Protein AF-A0A9D7QTF6-F1 (afdb_monomer)

Foldseek 3Di:
DLVVQLVVQLVVQLVVLVVVLCVLPVPPPDDDDPDPVVCCVLCVQVVVVQVVCCVVPVDGQSVPSVSSSVSSSVVSSVVSVVVSVVVVVVVVVVD

Secondary structure (DSSP, 8-state):
-HHHHHHHHHHHHHHHHHHHHHHHH-TTT-SPPPPHHHHHHHHHHHHHHHHHHHHHHSS-GGG-HHHHHHHHHHHHHHHHHHHHHHHHHHHTTT-

Solvent-accessible surface area (backbone atoms only — not comparable to full-atom values): 5357 Å² total; per-residue (Å²): 110,73,66,60,55,51,52,53,46,45,52,51,26,41,54,51,21,47,52,52,40,42,61,71,74,49,74,75,88,78,74,82,78,64,56,74,65,60,42,48,64,68,42,48,60,51,58,53,51,31,51,55,40,26,74,74,72,75,44,65,37,91,79,35,65,66,64,40,27,53,53,44,21,52,51,44,28,53,51,52,50,49,54,49,50,53,50,55,54,56,56,65,72,75,111

Radius of gyration: 15.71 Å; Cα contacts (8 Å, |Δi|>4): 53; chains: 1; bounding box: 47×27×44 Å

pLDDT: mean 76.61, std 12.33, range [48.5, 90.5]

Structure (mmCIF, N/CA/C/O backbone):
data_AF-A0A9D7QTF6-F1
#
_entry.id   AF-A0A9D7QTF6-F1
#
loop_
_atom_site.group_PDB
_atom_site.id
_atom_site.type_symbol
_atom_site.label_atom_id
_atom_site.label_alt_id
_atom_site.label_comp_id
_atom_site.label_asym_id
_atom_site.label_entity_id
_atom_site.label_seq_id
_atom_site.pdbx_PDB_ins_code
_atom_site.Cartn_x
_atom_site.Cartn_y
_atom_site.Cartn_z
_atom_site.occupancy
_atom_site.B_iso_or_equiv
_atom_site.auth_seq_id
_atom_site.auth_comp_id
_atom_site.auth_asym_id
_atom_site.auth_atom_id
_atom_site.pdbx_PDB_model_num
ATOM 1 N N . MET A 1 1 ? -11.903 13.482 17.066 1.00 63.22 1 MET A N 1
ATOM 2 C CA . MET A 1 1 ? -11.042 12.312 17.378 1.00 63.22 1 MET A CA 1
ATOM 3 C C . MET A 1 1 ? -10.994 11.276 16.253 1.00 63.22 1 MET A C 1
ATOM 5 O O . MET A 1 1 ? -9.897 10.908 15.864 1.00 63.22 1 MET A O 1
ATOM 9 N N . LYS A 1 2 ? -12.132 10.834 15.687 1.00 71.69 2 LYS A N 1
ATOM 10 C CA . LYS A 1 2 ? -12.170 9.809 14.615 1.00 71.69 2 LYS A CA 1
ATOM 11 C C . LYS A 1 2 ? -11.365 10.189 13.358 1.00 71.69 2 LYS A C 1
ATOM 13 O O . LYS A 1 2 ? -10.648 9.355 12.823 1.00 71.69 2 LYS A O 1
ATOM 18 N N . THR A 1 3 ? -11.431 11.454 12.941 1.00 76.88 3 THR A N 1
ATOM 19 C CA . THR A 1 3 ? -10.655 11.999 11.814 1.00 76.88 3 THR A CA 1
ATOM 20 C C . THR A 1 3 ? -9.148 11.952 12.061 1.00 76.88 3 THR A C 1
ATOM 22 O O . THR A 1 3 ? -8.423 11.465 11.208 1.00 76.88 3 THR A O 1
ATOM 25 N N . GLY A 1 4 ? -8.679 12.352 13.248 1.00 79.25 4 GLY A N 1
ATOM 26 C CA . GLY A 1 4 ? -7.253 12.301 13.599 1.00 79.25 4 GLY A CA 1
ATOM 27 C C . GLY A 1 4 ? -6.668 10.885 13.584 1.00 79.25 4 GLY A C 1
ATOM 28 O O . GLY A 1 4 ? -5.548 10.693 13.125 1.00 79.25 4 GLY A O 1
ATOM 29 N N . LEU A 1 5 ? -7.446 9.883 14.012 1.00 80.81 5 LEU A N 1
ATOM 30 C CA . LEU A 1 5 ? -7.027 8.479 13.983 1.00 80.81 5 LEU A CA 1
ATOM 31 C C . LEU A 1 5 ? -6.920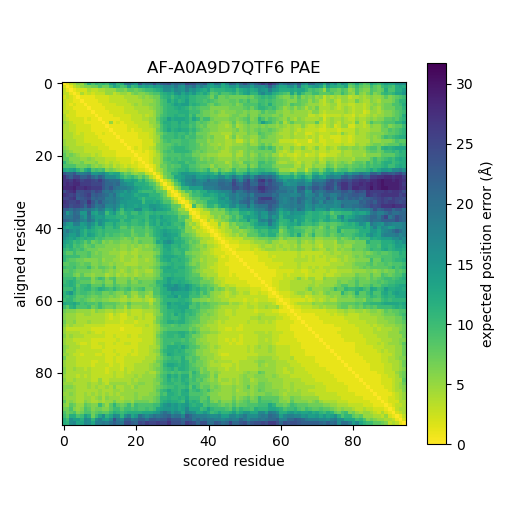 7.943 12.546 1.00 80.81 5 LEU A C 1
ATOM 33 O O . LEU A 1 5 ? -5.955 7.261 12.218 1.00 80.81 5 LEU A O 1
ATOM 37 N N . ILE A 1 6 ? -7.860 8.312 11.669 1.00 81.00 6 ILE A N 1
ATOM 38 C CA . ILE A 1 6 ? -7.791 7.979 10.238 1.00 81.00 6 ILE A CA 1
ATOM 39 C C . ILE A 1 6 ? -6.574 8.650 9.588 1.00 81.00 6 ILE A C 1
ATOM 41 O O . ILE A 1 6 ? -5.817 7.981 8.891 1.00 81.00 6 ILE A O 1
ATOM 45 N N . THR A 1 7 ? -6.340 9.939 9.849 1.00 81.69 7 THR A N 1
ATOM 46 C CA . THR A 1 7 ? -5.184 10.668 9.304 1.00 81.69 7 THR A CA 1
ATOM 47 C C . THR A 1 7 ? -3.859 10.034 9.733 1.00 81.69 7 THR A C 1
ATOM 49 O O . THR A 1 7 ? -2.996 9.805 8.890 1.00 81.69 7 THR A O 1
ATOM 52 N N . LEU A 1 8 ? -3.710 9.685 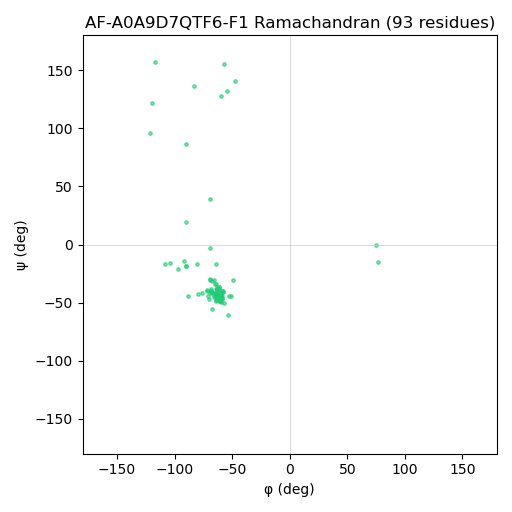11.016 1.00 85.00 8 LEU A N 1
ATOM 53 C CA . LEU A 1 8 ? -2.523 8.993 11.533 1.00 85.00 8 LEU A CA 1
ATOM 54 C C . LEU A 1 8 ? -2.283 7.648 10.839 1.00 85.00 8 LEU A C 1
ATOM 56 O O . LEU A 1 8 ? -1.145 7.329 10.505 1.00 85.00 8 LEU A O 1
ATOM 60 N N . LEU A 1 9 ? -3.340 6.881 10.571 1.00 84.75 9 LEU A N 1
ATOM 61 C CA . LEU A 1 9 ? -3.234 5.606 9.860 1.00 84.75 9 LEU A CA 1
ATOM 62 C C . LEU A 1 9 ? -2.867 5.784 8.385 1.00 84.75 9 LEU A C 1
ATOM 64 O O . LEU A 1 9 ? -2.024 5.052 7.871 1.00 84.75 9 LEU A O 1
ATOM 68 N N . VAL A 1 10 ? -3.450 6.765 7.698 1.00 84.88 10 VAL A N 1
ATOM 69 C CA . VAL A 1 10 ? -3.120 7.058 6.293 1.00 84.88 10 VAL A CA 1
ATOM 70 C C . VAL A 1 10 ? -1.663 7.514 6.150 1.00 84.88 10 VAL A C 1
ATOM 72 O O . VAL A 1 10 ? -0.975 7.098 5.219 1.00 84.88 10 VAL A O 1
ATOM 75 N N . ILE A 1 11 ? -1.158 8.308 7.097 1.00 84.75 11 ILE A N 1
ATOM 76 C CA . ILE A 1 11 ? 0.252 8.721 7.117 1.00 84.75 11 ILE A CA 1
ATOM 77 C C . ILE A 1 11 ? 1.159 7.538 7.488 1.00 84.75 11 ILE A C 1
ATOM 79 O O . ILE A 1 11 ? 2.159 7.297 6.817 1.00 84.75 11 ILE A O 1
ATOM 83 N N . GLY A 1 12 ? 0.801 6.747 8.505 1.00 84.81 12 GLY A N 1
ATOM 84 C CA . GLY A 1 12 ? 1.575 5.568 8.908 1.00 84.81 12 GLY A CA 1
ATOM 85 C C . GLY A 1 12 ? 1.675 4.511 7.803 1.00 84.81 12 GLY A C 1
ATOM 86 O O . GLY A 1 12 ? 2.732 3.915 7.601 1.00 84.81 12 GLY A O 1
ATOM 87 N N . THR A 1 13 ? 0.607 4.328 7.026 1.00 86.88 13 THR A N 1
ATOM 88 C CA . THR A 1 13 ? 0.609 3.437 5.855 1.00 86.88 13 THR A CA 1
ATOM 89 C C . THR A 1 13 ? 1.467 3.974 4.711 1.00 86.88 13 THR A C 1
ATOM 91 O O . THR A 1 13 ? 2.079 3.168 4.013 1.00 86.88 13 THR A O 1
ATOM 94 N N . ALA A 1 14 ? 1.602 5.298 4.560 1.00 83.00 14 ALA A N 1
ATOM 95 C CA . ALA A 1 14 ? 2.559 5.896 3.626 1.00 83.00 14 ALA A CA 1
ATOM 96 C C . ALA A 1 14 ? 4.008 5.574 4.025 1.00 83.00 14 ALA A C 1
ATOM 98 O O . ALA A 1 14 ? 4.800 5.161 3.182 1.00 83.00 14 ALA A O 1
ATOM 99 N N . VAL A 1 15 ? 4.346 5.682 5.316 1.00 85.31 15 VAL A N 1
ATOM 100 C CA . VAL A 1 15 ? 5.683 5.328 5.832 1.00 85.31 15 VAL A CA 1
ATOM 101 C C . VAL A 1 15 ? 5.977 3.838 5.628 1.00 85.31 15 VAL A C 1
ATOM 103 O O . VAL A 1 15 ? 7.067 3.482 5.182 1.00 85.31 15 VAL A O 1
ATOM 106 N N . ALA A 1 16 ? 5.002 2.961 5.884 1.00 82.00 16 ALA A N 1
ATOM 107 C CA . ALA A 1 16 ? 5.148 1.523 5.652 1.00 82.00 16 ALA A CA 1
ATOM 108 C C . ALA A 1 16 ? 5.327 1.183 4.159 1.00 82.00 16 ALA A C 1
ATOM 110 O O . ALA A 1 16 ? 6.214 0.405 3.805 1.00 82.00 16 ALA A O 1
ATOM 111 N N . ALA A 1 17 ? 4.526 1.792 3.277 1.00 83.62 17 ALA A N 1
ATOM 112 C CA . ALA A 1 17 ? 4.649 1.625 1.829 1.00 83.62 17 ALA A CA 1
ATOM 113 C C . ALA A 1 17 ? 5.994 2.151 1.307 1.00 83.62 17 ALA A C 1
ATOM 115 O O . ALA A 1 17 ? 6.610 1.519 0.446 1.00 83.62 17 ALA A O 1
ATOM 116 N N . PHE A 1 18 ? 6.483 3.264 1.862 1.00 82.06 18 PHE A N 1
ATOM 117 C CA . PHE A 1 18 ? 7.804 3.805 1.554 1.00 82.06 18 PHE A CA 1
ATOM 118 C C . PHE A 1 18 ? 8.911 2.840 1.984 1.00 82.06 18 PHE A C 1
ATOM 120 O O . PHE A 1 18 ? 9.768 2.504 1.173 1.00 82.06 18 PHE A O 1
ATOM 127 N N . GLY A 1 19 ? 8.855 2.324 3.216 1.00 79.06 19 GLY A N 1
ATOM 128 C CA . GLY A 1 19 ? 9.825 1.353 3.727 1.00 79.06 19 GLY A CA 1
ATOM 129 C C . GLY A 1 19 ? 9.885 0.069 2.897 1.00 79.06 19 GLY A C 1
ATOM 130 O O . GLY A 1 19 ? 10.973 -0.425 2.614 1.00 79.06 19 GLY A O 1
ATOM 131 N N . LEU A 1 20 ? 8.740 -0.443 2.434 1.00 77.1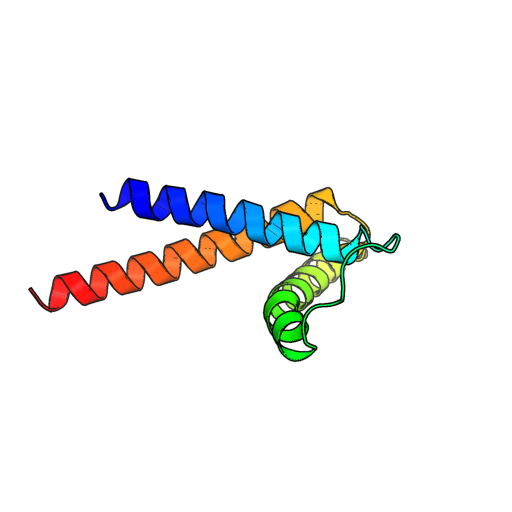2 20 LEU A N 1
ATOM 132 C CA . LEU A 1 20 ? 8.699 -1.613 1.548 1.00 77.12 20 LEU A CA 1
ATOM 133 C C . LEU A 1 20 ? 9.201 -1.299 0.142 1.00 77.12 20 LEU A C 1
ATOM 135 O O . LEU A 1 20 ? 9.944 -2.091 -0.427 1.00 77.12 20 LEU A O 1
ATOM 139 N N . THR A 1 21 ? 8.848 -0.135 -0.403 1.00 76.06 21 THR A N 1
ATOM 140 C CA . THR A 1 21 ? 9.378 0.312 -1.697 1.00 76.06 21 THR A CA 1
ATOM 141 C C . THR A 1 21 ? 10.898 0.424 -1.636 1.00 76.06 21 THR A C 1
ATOM 143 O O . THR A 1 21 ? 11.598 -0.129 -2.481 1.00 76.06 21 THR A O 1
ATOM 146 N N . PHE A 1 22 ? 11.428 1.039 -0.581 1.00 75.31 22 PHE A N 1
ATOM 147 C CA . PHE A 1 22 ? 12.865 1.125 -0.352 1.00 75.31 22 PHE A CA 1
ATOM 148 C C . PHE A 1 22 ? 13.504 -0.249 -0.111 1.00 75.31 22 PHE A C 1
ATOM 150 O O . PHE A 1 22 ? 14.616 -0.485 -0.556 1.00 75.31 22 PHE A O 1
ATOM 157 N N . HIS A 1 23 ? 12.812 -1.193 0.525 1.00 72.00 23 HIS A N 1
ATOM 158 C CA . HIS A 1 23 ? 13.329 -2.551 0.696 1.00 72.00 23 HIS A CA 1
ATOM 159 C C . HIS A 1 23 ? 13.546 -3.284 -0.642 1.00 72.00 23 HIS A C 1
ATOM 161 O O . HIS A 1 23 ? 14.527 -4.011 -0.778 1.00 72.00 23 HIS A O 1
ATOM 167 N N . PHE A 1 24 ? 12.667 -3.083 -1.629 1.00 67.75 24 PHE A N 1
ATOM 168 C CA . PHE A 1 24 ? 12.787 -3.709 -2.951 1.00 67.75 24 PHE A CA 1
ATOM 169 C C . PHE A 1 24 ? 13.789 -3.027 -3.874 1.00 67.75 24 PHE A C 1
ATOM 171 O O . PHE A 1 24 ? 14.537 -3.704 -4.571 1.00 67.75 24 PHE A O 1
ATOM 178 N N . PHE A 1 25 ? 13.786 -1.695 -3.893 1.00 68.62 25 PHE A N 1
ATOM 179 C CA . PHE A 1 25 ? 14.600 -0.915 -4.829 1.00 68.62 25 PHE A CA 1
ATOM 180 C C . PHE A 1 25 ? 15.918 -0.424 -4.225 1.00 68.62 25 PHE A C 1
ATOM 182 O O . PHE A 1 25 ? 16.860 -0.130 -4.951 1.00 68.62 25 PHE A O 1
ATOM 189 N N . GLY A 1 26 ? 16.002 -0.348 -2.899 1.00 60.50 26 GLY A N 1
ATOM 190 C CA . GLY A 1 26 ? 17.175 0.081 -2.140 1.00 60.50 26 GLY A CA 1
ATOM 191 C C . GLY A 1 26 ? 18.120 -1.060 -1.770 1.00 60.50 26 GLY A C 1
ATOM 192 O O . GLY A 1 26 ? 18.926 -0.890 -0.860 1.00 60.50 26 GLY A O 1
ATOM 193 N N . GLN A 1 27 ? 18.060 -2.213 -2.452 1.00 56.44 27 GLN A N 1
ATOM 194 C CA . GLN A 1 27 ? 19.016 -3.320 -2.280 1.00 56.44 27 GLN A CA 1
ATOM 195 C C . GLN A 1 27 ? 20.434 -3.008 -2.813 1.00 56.44 27 GLN A C 1
ATOM 197 O O . GLN A 1 27 ? 21.119 -3.892 -3.319 1.00 56.44 27 GLN A O 1
ATOM 202 N N . SER A 1 28 ? 20.925 -1.780 -2.627 1.00 48.88 28 SER A N 1
ATOM 203 C CA . SER A 1 28 ? 22.351 -1.555 -2.404 1.00 48.88 28 SER A CA 1
ATOM 204 C C . SER A 1 28 ? 22.613 -1.614 -0.887 1.00 48.88 28 SER A C 1
ATOM 206 O O . SER A 1 28 ? 22.574 -0.617 -0.172 1.00 48.88 28 SER A O 1
ATOM 208 N N . GLU A 1 29 ? 22.829 -2.831 -0.391 1.00 48.50 29 GLU A N 1
ATOM 209 C CA . GLU A 1 29 ? 23.734 -3.144 0.733 1.00 48.50 29 GLU A CA 1
ATOM 210 C C . GLU A 1 29 ? 23.354 -2.858 2.207 1.00 48.50 29 GLU A C 1
ATOM 212 O O . GLU A 1 29 ? 24.010 -3.440 3.067 1.00 48.50 29 GLU A O 1
ATOM 217 N N . ILE A 1 30 ? 22.336 -2.066 2.581 1.00 50.59 30 ILE A N 1
ATOM 218 C CA . ILE A 1 30 ? 22.316 -1.521 3.972 1.00 50.59 30 ILE A CA 1
ATOM 219 C C . ILE A 1 30 ? 21.273 -2.104 4.956 1.00 50.59 30 ILE A C 1
ATOM 221 O O . ILE A 1 30 ? 21.451 -1.958 6.165 1.00 50.59 30 ILE A O 1
ATOM 225 N N . VAL A 1 31 ? 20.214 -2.812 4.538 1.00 49.06 31 VAL A N 1
ATOM 226 C CA . VAL A 1 31 ? 19.154 -3.236 5.489 1.00 49.06 31 VAL A CA 1
ATOM 227 C C . VAL A 1 31 ? 19.004 -4.760 5.549 1.00 49.06 31 VAL A C 1
ATOM 229 O O . VAL A 1 31 ? 18.711 -5.368 4.516 1.00 49.06 31 VAL A O 1
ATOM 232 N N . PRO A 1 32 ? 19.156 -5.404 6.731 1.00 50.34 32 PRO A N 1
ATOM 233 C CA . PRO A 1 32 ? 18.936 -6.838 6.862 1.00 50.34 32 PRO A CA 1
ATOM 234 C C . PRO A 1 32 ? 17.498 -7.161 6.461 1.00 50.34 32 PRO A C 1
ATOM 236 O O . PRO A 1 32 ? 16.548 -6.538 6.941 1.00 50.34 32 PRO A O 1
ATOM 239 N N . ALA A 1 33 ? 17.345 -8.119 5.546 1.00 52.25 33 ALA A N 1
ATOM 240 C CA . ALA A 1 33 ? 16.036 -8.528 5.069 1.00 52.25 33 ALA A CA 1
ATOM 241 C C . ALA A 1 33 ? 15.141 -8.912 6.266 1.00 52.25 33 ALA A C 1
ATOM 243 O O . ALA A 1 33 ? 15.593 -9.654 7.146 1.00 52.25 33 ALA A O 1
ATOM 244 N N . PRO A 1 34 ? 13.891 -8.416 6.331 1.00 51.81 34 PRO A N 1
ATOM 245 C CA . PRO A 1 34 ? 12.967 -8.790 7.390 1.00 51.81 34 PRO A CA 1
ATOM 246 C C . PRO A 1 34 ? 12.780 -10.312 7.404 1.00 51.81 34 PRO A C 1
ATOM 248 O O . PRO A 1 34 ? 12.973 -10.982 6.385 1.00 51.81 34 PRO A O 1
ATOM 251 N N . SER A 1 35 ? 12.405 -10.874 8.559 1.00 57.41 35 SER A N 1
ATOM 252 C CA . SER A 1 35 ? 12.166 -12.317 8.686 1.00 57.41 35 SER A CA 1
ATOM 253 C C . SER A 1 35 ? 11.285 -12.813 7.531 1.00 57.41 35 SER A C 1
ATOM 255 O O . SER A 1 35 ? 10.346 -12.126 7.120 1.00 57.41 35 SER A O 1
ATOM 257 N N . LYS A 1 36 ? 11.575 -14.005 6.987 1.00 54.81 36 LYS A N 1
ATOM 258 C CA . LYS A 1 36 ? 10.886 -14.546 5.793 1.00 54.81 36 LYS A CA 1
ATOM 259 C C . LYS A 1 36 ? 9.352 -14.468 5.893 1.00 54.81 36 LYS A C 1
ATOM 261 O O . LYS A 1 36 ? 8.680 -14.296 4.884 1.00 54.81 36 LYS A O 1
ATOM 266 N N . GLN A 1 37 ? 8.811 -14.553 7.110 1.00 54.66 37 GLN A N 1
ATOM 267 C CA . GLN A 1 37 ? 7.382 -14.437 7.408 1.00 54.66 37 GLN A CA 1
ATOM 268 C C . GLN A 1 37 ? 6.851 -12.994 7.360 1.00 54.66 37 GLN A C 1
ATOM 270 O O . GLN A 1 37 ? 5.772 -12.770 6.814 1.00 54.66 37 GLN A O 1
ATOM 275 N N . PHE A 1 38 ? 7.593 -12.015 7.890 1.00 55.88 38 PHE A N 1
ATOM 276 C CA . PHE A 1 38 ? 7.205 -10.601 7.824 1.00 55.88 38 PHE A CA 1
ATOM 277 C C . PHE A 1 38 ? 7.286 -10.075 6.391 1.00 55.88 38 PHE A C 1
ATOM 279 O O . PHE A 1 38 ? 6.368 -9.396 5.936 1.00 55.88 38 PHE A O 1
ATOM 286 N N . GLY A 1 39 ? 8.332 -10.479 5.659 1.00 57.56 39 GLY A N 1
ATOM 287 C CA . GLY A 1 39 ? 8.402 -10.308 4.212 1.00 57.56 39 GLY A CA 1
ATOM 288 C C . GLY A 1 39 ? 7.156 -10.900 3.556 1.00 57.56 39 GLY A C 1
ATOM 289 O O . GLY A 1 39 ? 6.356 -10.165 3.005 1.00 57.56 39 GLY A O 1
ATOM 290 N N . PHE A 1 40 ? 6.889 -12.198 3.699 1.00 58.06 40 PHE A N 1
ATOM 291 C CA . PHE A 1 40 ? 5.740 -12.831 3.039 1.00 58.06 40 PHE A CA 1
ATOM 292 C C . PHE A 1 40 ? 4.393 -12.109 3.253 1.00 58.06 40 PHE A C 1
ATOM 294 O O . PHE A 1 40 ? 3.662 -11.892 2.288 1.00 58.06 40 PHE A O 1
ATOM 301 N N . LEU A 1 41 ? 4.074 -11.685 4.482 1.00 59.50 41 LEU A N 1
ATOM 302 C CA . LEU A 1 41 ? 2.815 -10.987 4.779 1.00 59.50 41 LEU A CA 1
ATOM 303 C C . LEU A 1 41 ? 2.771 -9.555 4.235 1.00 59.50 41 LEU A C 1
ATOM 305 O O . LEU A 1 41 ? 1.733 -9.132 3.725 1.00 59.50 41 LEU A O 1
ATOM 309 N N . ALA A 1 42 ? 3.882 -8.820 4.298 1.00 62.06 42 ALA A N 1
ATOM 310 C CA . ALA A 1 42 ? 3.976 -7.493 3.693 1.00 62.06 42 ALA A CA 1
ATOM 311 C C . ALA A 1 42 ? 3.959 -7.563 2.153 1.00 62.06 42 ALA A C 1
ATOM 313 O O . ALA A 1 42 ? 3.457 -6.659 1.484 1.00 62.06 42 ALA A O 1
ATOM 314 N N . LEU A 1 43 ? 4.460 -8.665 1.590 1.00 64.50 43 LEU A N 1
ATOM 315 C CA . LEU A 1 43 ? 4.598 -8.888 0.153 1.00 64.50 43 LEU A CA 1
ATOM 316 C C . LEU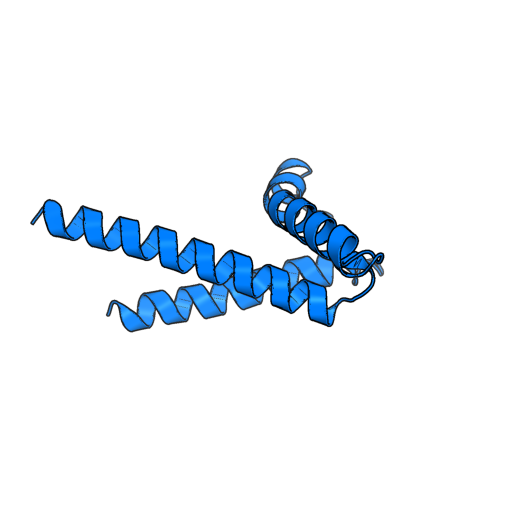 A 1 43 ? 3.385 -9.557 -0.493 1.00 64.50 43 LEU A C 1
ATOM 318 O O . LEU A 1 43 ? 3.221 -9.456 -1.707 1.00 64.50 43 LEU A O 1
ATOM 322 N N . ALA A 1 44 ? 2.509 -10.205 0.274 1.00 72.50 44 ALA A N 1
ATOM 323 C CA . ALA A 1 44 ? 1.299 -10.818 -0.267 1.00 72.50 44 ALA A CA 1
ATOM 324 C C . ALA A 1 44 ? 0.388 -9.797 -0.988 1.00 72.50 44 ALA A C 1
ATOM 326 O O . ALA A 1 44 ? -0.018 -10.076 -2.120 1.00 72.50 44 ALA A O 1
ATOM 327 N N . PRO A 1 45 ? 0.133 -8.590 -0.437 1.00 75.69 45 PRO A N 1
ATOM 328 C CA . PRO A 1 45 ? -0.557 -7.525 -1.162 1.00 75.69 45 PRO A CA 1
ATOM 329 C C . PRO A 1 45 ? 0.181 -7.112 -2.436 1.00 75.69 45 PRO A C 1
ATOM 331 O O . PRO A 1 45 ? -0.447 -6.985 -3.483 1.00 75.69 45 PRO A O 1
ATOM 334 N N . LEU A 1 46 ? 1.512 -6.985 -2.386 1.00 76.12 46 LEU A N 1
ATOM 335 C CA . LEU A 1 46 ? 2.312 -6.653 -3.566 1.00 76.12 46 LEU A CA 1
ATOM 336 C C . LEU A 1 46 ? 2.165 -7.707 -4.668 1.00 76.12 46 LEU A C 1
ATOM 338 O O . LEU A 1 46 ? 2.014 -7.348 -5.828 1.00 76.12 46 LEU A O 1
ATOM 342 N N . GLY A 1 47 ? 2.151 -8.994 -4.320 1.00 78.31 47 GLY A N 1
ATOM 343 C CA . GLY A 1 47 ? 1.977 -10.079 -5.285 1.00 78.31 47 GLY A CA 1
ATOM 344 C C . GLY A 1 47 ? 0.610 -10.064 -5.976 1.00 78.31 47 GLY A C 1
ATOM 345 O O . GLY A 1 47 ? 0.517 -10.396 -7.158 1.00 78.31 47 GLY A O 1
ATOM 346 N N . VAL A 1 48 ? -0.450 -9.654 -5.272 1.00 82.94 48 VAL A N 1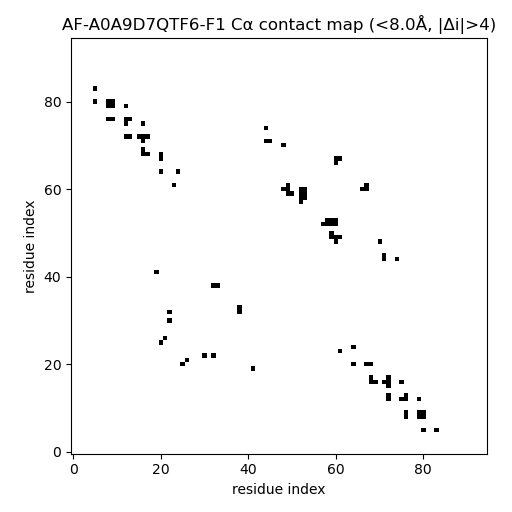
ATOM 347 C CA . VAL A 1 48 ? -1.784 -9.477 -5.873 1.00 82.94 48 VAL A CA 1
ATOM 348 C C . VAL A 1 48 ? -1.795 -8.267 -6.806 1.00 82.94 48 VAL A C 1
ATOM 350 O O . VAL A 1 48 ? -2.252 -8.377 -7.943 1.00 82.94 48 VAL A O 1
ATOM 353 N N . ILE A 1 49 ? -1.250 -7.136 -6.356 1.00 84.31 49 ILE A N 1
ATOM 354 C CA . ILE A 1 49 ? -1.206 -5.896 -7.139 1.00 84.31 49 ILE A CA 1
ATOM 355 C C . ILE A 1 49 ? -0.322 -6.072 -8.386 1.00 84.31 49 ILE A C 1
ATOM 357 O O . ILE A 1 49 ? -0.740 -5.682 -9.471 1.00 84.31 49 ILE A O 1
ATOM 361 N N . ASP A 1 50 ? 0.848 -6.710 -8.274 1.00 81.38 50 ASP A N 1
ATOM 362 C CA . ASP A 1 50 ? 1.753 -6.990 -9.401 1.00 81.38 50 ASP A CA 1
ATOM 363 C C . ASP A 1 50 ? 1.084 -7.865 -10.464 1.00 81.38 50 ASP A C 1
ATOM 365 O O . ASP A 1 50 ? 1.242 -7.615 -11.655 1.00 81.38 50 ASP A O 1
ATOM 369 N N . ARG A 1 51 ? 0.285 -8.862 -10.058 1.00 82.75 51 ARG A N 1
ATOM 370 C CA . ARG A 1 51 ? -0.483 -9.690 -11.002 1.00 82.75 51 ARG A CA 1
ATOM 371 C C . ARG A 1 51 ? -1.546 -8.886 -11.736 1.00 82.75 51 ARG A C 1
ATOM 373 O O . ARG A 1 51 ? -1.675 -9.042 -12.944 1.00 82.75 51 ARG A O 1
ATOM 380 N N . ILE A 1 52 ? -2.301 -8.050 -11.024 1.00 85.75 52 ILE A N 1
ATOM 381 C CA . ILE A 1 52 ? -3.323 -7.191 -11.638 1.00 85.75 52 ILE A CA 1
ATOM 382 C C . ILE A 1 52 ? -2.661 -6.197 -12.596 1.00 85.75 52 ILE A C 1
ATOM 384 O O . ILE A 1 52 ? -3.120 -6.044 -13.723 1.00 85.75 52 ILE A O 1
ATOM 388 N N . TYR A 1 53 ? -1.561 -5.570 -12.175 1.00 83.56 53 TYR A N 1
ATOM 389 C CA . TYR A 1 53 ? -0.806 -4.637 -13.005 1.00 83.56 53 TYR A CA 1
ATOM 390 C C . TYR A 1 53 ? -0.281 -5.328 -14.267 1.00 83.56 53 TYR A C 1
ATOM 392 O O . TYR A 1 53 ? -0.568 -4.858 -15.362 1.00 83.56 53 TYR A O 1
ATOM 400 N N . LEU A 1 54 ? 0.351 -6.499 -14.131 1.00 86.31 54 LEU A N 1
ATOM 401 C CA . LEU A 1 54 ? 0.834 -7.300 -15.259 1.00 86.31 54 LEU A CA 1
ATOM 402 C C . LEU A 1 54 ? -0.278 -7.675 -16.239 1.00 86.31 54 LEU A C 1
ATOM 404 O O . LEU A 1 54 ? -0.061 -7.645 -17.446 1.00 86.31 54 LEU A O 1
ATOM 408 N N . LEU A 1 55 ? -1.463 -8.027 -15.741 1.00 90.50 55 LEU A N 1
ATOM 409 C CA . LEU A 1 55 ? -2.604 -8.363 -16.594 1.00 90.50 55 LEU A CA 1
ATOM 410 C C . LEU A 1 55 ? -3.103 -7.164 -17.413 1.00 90.50 55 LEU A C 1
ATOM 412 O O . LEU A 1 55 ? -3.620 -7.363 -18.508 1.00 90.50 55 LEU A O 1
ATOM 416 N N . ILE A 1 56 ? -2.966 -5.942 -16.891 1.00 89.75 56 ILE A N 1
ATOM 417 C CA . ILE A 1 56 ? -3.448 -4.715 -17.541 1.00 89.75 56 ILE A CA 1
ATOM 418 C C . ILE A 1 56 ? -2.388 -4.130 -18.480 1.00 89.75 56 ILE A C 1
ATOM 420 O O . ILE A 1 56 ? -2.717 -3.708 -19.585 1.00 89.75 56 ILE A O 1
ATOM 424 N N . THR A 1 57 ? -1.132 -4.068 -18.038 1.00 87.12 57 THR A N 1
ATOM 425 C CA . THR A 1 57 ? -0.061 -3.330 -18.726 1.00 87.12 57 THR A CA 1
ATOM 426 C C . THR A 1 57 ? 0.906 -4.233 -19.485 1.00 87.12 57 THR A C 1
ATOM 428 O O . THR A 1 57 ? 1.662 -3.744 -20.316 1.00 87.12 57 THR A O 1
ATOM 431 N N . GLY A 1 58 ? 0.909 -5.543 -19.213 1.00 88.50 58 GLY A N 1
ATOM 432 C CA . GLY A 1 58 ? 1.915 -6.473 -19.733 1.00 88.50 58 GLY A CA 1
ATOM 433 C C . GLY A 1 58 ? 3.280 -6.358 -19.046 1.00 88.50 58 GLY A C 1
ATOM 434 O O . GLY A 1 58 ? 4.186 -7.129 -19.359 1.00 88.50 58 GLY A O 1
ATOM 435 N N . GLU A 1 59 ? 3.432 -5.456 -18.074 1.00 83.62 59 GLU A N 1
ATOM 436 C CA . GLU A 1 59 ? 4.695 -5.188 -17.388 1.00 83.62 59 GLU A CA 1
ATOM 437 C C . GLU A 1 59 ? 4.617 -5.520 -15.898 1.00 83.62 59 GLU A C 1
ATOM 439 O O . GLU A 1 59 ? 3.547 -5.543 -15.296 1.00 83.62 59 GLU A O 1
ATOM 444 N N . LYS A 1 60 ? 5.764 -5.777 -15.265 1.00 77.38 60 LYS A N 1
ATOM 445 C CA . LYS A 1 60 ? 5.804 -6.003 -13.816 1.00 77.38 60 LYS A CA 1
ATOM 446 C C . LYS A 1 60 ? 5.841 -4.688 -13.054 1.00 77.38 60 LYS A C 1
ATOM 448 O O . LYS A 1 60 ? 6.613 -3.790 -13.383 1.00 77.38 60 LYS A O 1
ATOM 453 N N . LEU A 1 61 ? 5.057 -4.602 -11.986 1.00 79.06 61 LEU A N 1
ATOM 454 C CA . LEU A 1 61 ? 4.953 -3.399 -11.164 1.00 79.06 61 LEU A CA 1
ATOM 455 C C . LEU A 1 61 ? 6.253 -3.118 -10.403 1.00 79.06 61 LEU A C 1
ATOM 457 O O . LEU A 1 61 ? 6.603 -1.961 -10.188 1.00 79.06 61 LEU A O 1
ATOM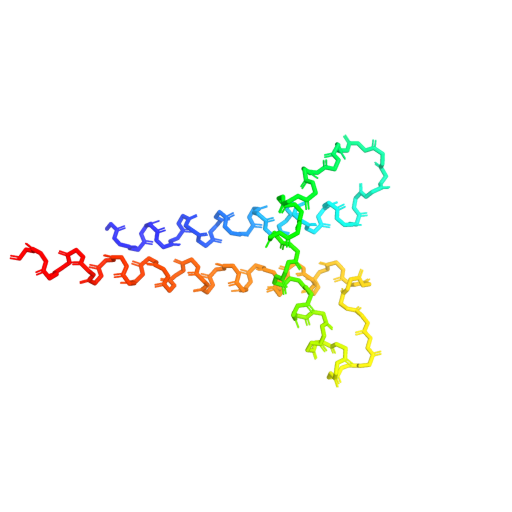 461 N N . TYR A 1 62 ? 6.998 -4.166 -10.041 1.00 72.62 62 TYR A N 1
ATOM 462 C CA . TYR A 1 62 ? 8.277 -4.023 -9.341 1.00 72.62 62 TYR A CA 1
ATOM 463 C C . TYR A 1 62 ? 9.399 -3.421 -10.210 1.00 72.62 62 TYR A C 1
ATOM 465 O O . TYR A 1 62 ? 10.486 -3.195 -9.694 1.00 72.62 62 TYR A O 1
ATOM 473 N N . TRP A 1 63 ? 9.173 -3.133 -11.498 1.00 77.50 63 TRP A N 1
ATOM 474 C CA . TRP A 1 63 ? 10.103 -2.313 -12.292 1.00 77.50 63 TRP A CA 1
ATOM 475 C C . TRP A 1 63 ? 9.929 -0.811 -12.039 1.00 77.50 63 TRP A C 1
ATOM 477 O O . TRP A 1 63 ? 10.819 -0.025 -12.354 1.00 77.50 63 TRP A O 1
ATOM 487 N N . TYR A 1 64 ? 8.802 -0.405 -11.449 1.00 83.62 64 TYR A N 1
ATOM 488 C CA . TYR A 1 64 ? 8.403 0.991 -11.349 1.00 83.62 64 TYR A CA 1
ATOM 489 C C . TYR A 1 64 ? 8.213 1.415 -9.885 1.00 83.62 64 TYR A C 1
ATOM 491 O O . TYR A 1 64 ? 7.130 1.234 -9.323 1.00 83.62 64 TYR A O 1
ATOM 499 N N . PRO A 1 65 ? 9.231 2.025 -9.247 1.00 80.88 65 PRO A N 1
ATOM 500 C CA . PRO A 1 65 ? 9.208 2.316 -7.812 1.00 80.88 65 PRO A CA 1
ATOM 501 C C . PRO A 1 65 ? 8.101 3.285 -7.404 1.00 80.88 65 PRO A C 1
ATOM 503 O O . PRO A 1 65 ? 7.458 3.089 -6.375 1.00 80.88 65 PRO A O 1
ATOM 506 N N .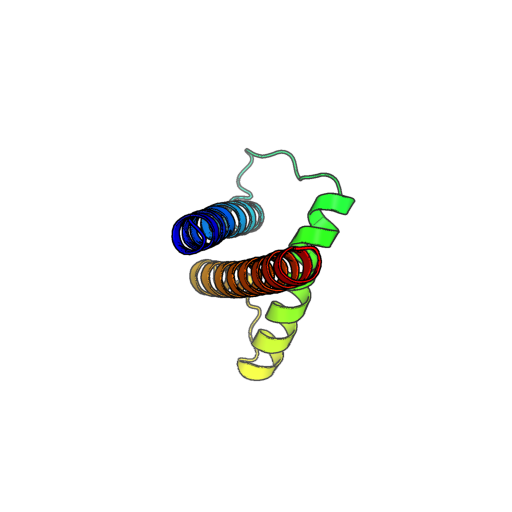 LEU A 1 66 ? 7.840 4.305 -8.223 1.00 84.56 66 LEU A N 1
ATOM 507 C CA . LEU A 1 66 ? 6.785 5.284 -7.962 1.00 84.56 66 LEU A CA 1
ATOM 508 C C . LEU A 1 66 ? 5.382 4.646 -8.052 1.00 84.56 66 LEU A C 1
ATOM 510 O O . LEU A 1 66 ? 4.656 4.700 -7.059 1.00 84.56 66 LEU A O 1
ATOM 514 N N . PRO A 1 67 ? 4.989 3.987 -9.163 1.00 85.75 67 PRO A N 1
ATOM 515 C CA . PRO A 1 67 ? 3.743 3.220 -9.227 1.00 85.75 67 PRO A CA 1
ATOM 516 C C . PRO A 1 67 ? 3.594 2.191 -8.108 1.00 85.75 67 PRO A C 1
ATOM 518 O O . PRO A 1 67 ? 2.537 2.118 -7.482 1.00 85.75 67 PRO A O 1
ATOM 521 N N . MET A 1 68 ? 4.654 1.438 -7.804 1.00 84.44 68 MET A N 1
ATOM 522 C CA . MET A 1 68 ? 4.619 0.438 -6.742 1.00 84.44 68 MET A CA 1
ATOM 523 C C . MET A 1 68 ? 4.326 1.072 -5.377 1.00 84.44 68 MET A C 1
ATOM 525 O O . MET A 1 68 ? 3.462 0.574 -4.651 1.00 84.44 68 MET A O 1
ATOM 529 N N . PHE A 1 69 ? 4.974 2.197 -5.055 1.00 86.12 69 PHE A N 1
ATOM 530 C CA . PHE A 1 69 ? 4.704 2.960 -3.837 1.00 86.12 69 PHE A CA 1
ATOM 531 C C . PHE A 1 69 ? 3.238 3.392 -3.748 1.00 86.12 69 PHE A C 1
ATOM 533 O O . PHE A 1 69 ? 2.587 3.134 -2.735 1.00 86.12 69 PHE A O 1
ATOM 540 N N . PHE A 1 70 ? 2.700 4.008 -4.805 1.00 86.50 70 PHE A N 1
ATOM 541 C CA . PHE A 1 70 ? 1.316 4.488 -4.801 1.00 86.50 70 PHE A CA 1
ATOM 542 C C . PHE A 1 70 ? 0.312 3.345 -4.655 1.00 86.50 70 PHE A C 1
ATOM 544 O O . PHE A 1 70 ? -0.640 3.467 -3.882 1.00 86.50 70 PHE A O 1
ATOM 551 N N . CYS A 1 71 ? 0.534 2.217 -5.331 1.00 87.12 71 CYS A N 1
ATOM 552 C CA . CYS A 1 71 ? -0.343 1.057 -5.209 1.00 87.12 71 CYS A CA 1
ATOM 553 C C . CYS A 1 71 ? -0.294 0.434 -3.806 1.00 87.12 71 CYS A C 1
ATOM 555 O O . CYS A 1 71 ? -1.343 0.094 -3.249 1.00 87.12 71 CYS A O 1
ATOM 557 N N . LEU A 1 72 ? 0.898 0.306 -3.214 1.00 85.69 72 LEU A N 1
ATOM 558 C CA . LEU A 1 72 ? 1.061 -0.195 -1.847 1.00 85.69 72 LEU A CA 1
ATOM 559 C C . LEU A 1 72 ? 0.412 0.744 -0.831 1.00 85.69 72 LEU A C 1
ATOM 561 O O . LEU A 1 72 ? -0.364 0.293 0.012 1.00 85.69 72 LEU A O 1
ATOM 565 N N . TRP A 1 73 ? 0.674 2.047 -0.944 1.00 89.38 73 TRP A N 1
ATOM 566 C CA . TRP A 1 73 ? 0.103 3.050 -0.055 1.00 89.38 73 TRP A CA 1
ATOM 567 C C . TRP A 1 73 ? -1.421 3.062 -0.133 1.00 89.38 73 TRP A C 1
ATOM 569 O O . TRP A 1 73 ? -2.075 2.966 0.903 1.00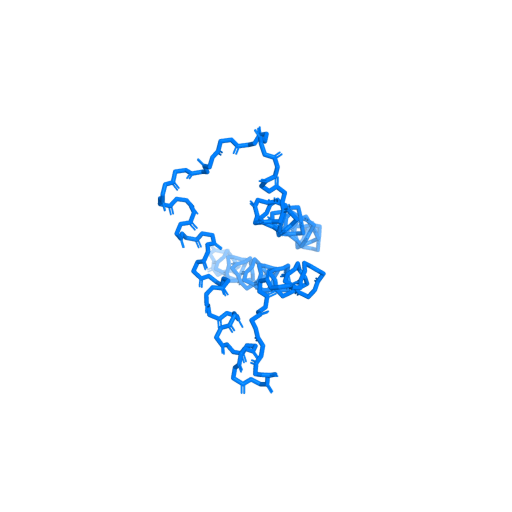 89.38 73 TRP A O 1
ATOM 579 N N . ALA A 1 74 ? -1.993 3.091 -1.340 1.00 87.69 74 ALA A N 1
ATOM 580 C CA . ALA A 1 74 ? -3.440 3.061 -1.528 1.00 87.69 74 ALA A CA 1
ATOM 581 C C . ALA A 1 74 ? -4.062 1.798 -0.918 1.00 87.69 74 ALA A C 1
ATOM 583 O O . ALA A 1 74 ? -5.040 1.881 -0.176 1.00 87.69 74 ALA A O 1
ATOM 584 N N . THR A 1 75 ? -3.463 0.632 -1.169 1.00 88.19 75 THR A N 1
ATOM 585 C CA . THR A 1 75 ? -3.966 -0.645 -0.644 1.00 88.19 75 THR A CA 1
ATOM 586 C C . THR A 1 75 ? -3.933 -0.665 0.882 1.00 88.19 75 THR A C 1
ATOM 588 O O . THR A 1 75 ? -4.926 -1.008 1.523 1.00 88.19 75 THR A O 1
ATOM 591 N N . TYR A 1 76 ? -2.820 -0.251 1.485 1.00 86.75 76 TYR A N 1
ATOM 592 C CA . TYR A 1 76 ? -2.676 -0.233 2.939 1.00 86.75 76 TYR A CA 1
ATOM 593 C C . TYR A 1 76 ? -3.572 0.811 3.596 1.00 86.75 76 TYR A C 1
ATOM 595 O O . TYR A 1 76 ? -4.197 0.513 4.614 1.00 86.75 76 TYR A O 1
ATOM 603 N N . ALA A 1 77 ? -3.689 2.000 3.005 1.00 87.31 77 ALA A N 1
ATOM 604 C CA . ALA A 1 77 ? -4.576 3.049 3.488 1.00 87.31 77 ALA A CA 1
ATOM 605 C C . ALA A 1 77 ? -6.039 2.585 3.470 1.00 87.31 77 ALA A C 1
ATOM 607 O O . ALA A 1 77 ? -6.736 2.730 4.475 1.00 87.31 77 ALA A O 1
ATOM 608 N N . LEU A 1 78 ? -6.495 1.958 2.379 1.00 89.38 78 LEU A N 1
ATOM 609 C CA . LEU A 1 78 ? -7.856 1.423 2.272 1.00 89.38 78 LEU A CA 1
ATOM 610 C C . LEU A 1 78 ? -8.127 0.332 3.314 1.00 89.38 78 LEU A C 1
ATOM 612 O O . LEU A 1 78 ? -9.158 0.374 3.988 1.00 89.38 78 LEU A O 1
ATOM 616 N N . VAL A 1 79 ? -7.194 -0.607 3.494 1.00 87.94 79 VAL A N 1
ATOM 617 C CA . VAL A 1 79 ? -7.317 -1.671 4.503 1.00 87.94 79 VAL A CA 1
ATOM 618 C C . VAL A 1 79 ? -7.345 -1.084 5.918 1.00 87.94 79 VAL A C 1
ATOM 620 O O . VAL A 1 79 ? -8.205 -1.455 6.718 1.00 87.94 79 VAL A O 1
ATOM 623 N N . ALA A 1 80 ? -6.467 -0.128 6.229 1.00 86.25 80 ALA A N 1
ATOM 624 C CA . ALA A 1 80 ? -6.420 0.519 7.538 1.00 86.25 80 ALA A CA 1
ATOM 625 C C . ALA A 1 80 ? -7.703 1.312 7.842 1.00 86.25 80 ALA A C 1
ATOM 627 O O . ALA A 1 80 ? -8.234 1.227 8.955 1.00 86.25 80 ALA A O 1
ATOM 628 N N . ILE A 1 81 ? -8.238 2.036 6.852 1.00 87.88 81 ILE A N 1
ATOM 629 C CA . ILE A 1 81 ? -9.521 2.743 6.962 1.00 87.88 81 ILE A CA 1
ATOM 630 C C . ILE A 1 81 ? -10.657 1.745 7.206 1.00 87.88 81 ILE A C 1
ATOM 632 O O . ILE A 1 81 ? -11.462 1.954 8.116 1.00 87.88 81 ILE A O 1
ATOM 636 N N . LEU A 1 82 ? -10.707 0.649 6.444 1.00 88.94 82 LEU A N 1
ATOM 637 C CA . LEU A 1 82 ? -11.748 -0.370 6.568 1.00 88.94 82 LEU A CA 1
ATOM 638 C C . LEU A 1 82 ? -11.734 -1.031 7.954 1.00 88.94 82 LEU A C 1
ATOM 640 O O . LEU A 1 82 ? -12.774 -1.091 8.610 1.00 88.94 82 LEU A O 1
ATOM 644 N N . ILE A 1 83 ? -10.564 -1.468 8.433 1.00 87.44 83 ILE A N 1
ATOM 645 C CA . ILE A 1 83 ? -10.403 -2.072 9.768 1.00 87.44 83 ILE A CA 1
ATOM 646 C C . ILE A 1 83 ? -10.833 -1.084 10.854 1.00 87.44 83 ILE A C 1
ATOM 648 O O . ILE A 1 83 ? -11.582 -1.438 11.766 1.00 87.44 83 ILE A O 1
ATOM 652 N N . THR A 1 84 ? -10.409 0.173 10.736 1.00 86.00 84 THR A N 1
ATOM 653 C CA . THR A 1 84 ? -10.764 1.228 11.691 1.00 86.00 84 THR A CA 1
ATOM 654 C C . THR A 1 84 ? -12.259 1.488 11.713 1.00 86.00 84 THR A C 1
ATOM 656 O O . THR A 1 84 ? -12.852 1.622 12.782 1.00 86.00 84 THR A O 1
ATOM 659 N N . TRP A 1 85 ? -12.893 1.537 10.546 1.00 86.25 85 TRP A N 1
ATOM 660 C CA . TRP A 1 85 ? -14.332 1.728 10.450 1.00 86.25 85 TRP A CA 1
ATOM 661 C C . TRP A 1 85 ? -15.101 0.572 11.097 1.00 86.25 85 TRP A C 1
ATOM 663 O O . TRP A 1 85 ? -16.015 0.820 11.889 1.00 86.25 85 TRP A O 1
ATOM 673 N N . ILE A 1 86 ? -14.692 -0.674 10.835 1.00 88.94 86 ILE A N 1
ATOM 674 C CA . ILE A 1 86 ? -15.264 -1.870 11.472 1.00 88.94 86 ILE A CA 1
ATOM 675 C C . ILE A 1 86 ? -15.096 -1.792 12.995 1.00 88.94 86 ILE A C 1
ATOM 677 O O . ILE A 1 86 ? -16.067 -1.988 13.728 1.00 88.94 86 ILE A O 1
ATOM 681 N N . TYR A 1 87 ? -13.898 -1.444 13.471 1.00 86.38 87 TYR A N 1
ATOM 682 C CA . TYR A 1 87 ? -13.600 -1.303 14.895 1.00 86.38 87 TYR A CA 1
ATOM 683 C C . TYR A 1 87 ? -14.481 -0.241 15.568 1.00 86.38 87 TYR A C 1
ATOM 685 O O . TYR A 1 87 ? -15.130 -0.514 16.580 1.00 86.38 87 TYR A O 1
ATOM 693 N N . LEU A 1 88 ? -14.574 0.954 14.979 1.00 84.50 88 LEU A N 1
ATOM 694 C CA . LEU A 1 88 ? -15.407 2.040 15.500 1.00 84.50 88 LEU A CA 1
ATOM 695 C C . LEU A 1 88 ? -16.896 1.665 15.515 1.00 84.50 88 LEU A C 1
ATOM 697 O O . LEU A 1 88 ? -17.607 2.004 16.463 1.00 84.50 88 LEU A O 1
ATOM 701 N N . LYS A 1 89 ? -17.372 0.945 14.492 1.00 84.38 89 LYS A N 1
ATOM 702 C CA . LYS A 1 89 ? -18.758 0.464 14.418 1.00 84.38 89 LYS A CA 1
ATOM 703 C C . LYS A 1 89 ? -19.051 -0.606 15.474 1.00 84.38 89 LYS A C 1
ATOM 705 O O . LYS A 1 89 ? -20.137 -0.599 16.046 1.00 84.38 89 LYS A O 1
ATOM 710 N N . ALA A 1 90 ? -18.099 -1.496 15.753 1.00 85.38 90 ALA A N 1
ATOM 711 C CA . ALA A 1 90 ? -18.230 -2.509 16.799 1.00 85.38 90 ALA A CA 1
ATOM 712 C C . ALA A 1 90 ? -18.294 -1.885 18.203 1.00 85.38 90 ALA A C 1
ATOM 714 O O . ALA A 1 90 ? -19.128 -2.289 19.011 1.00 85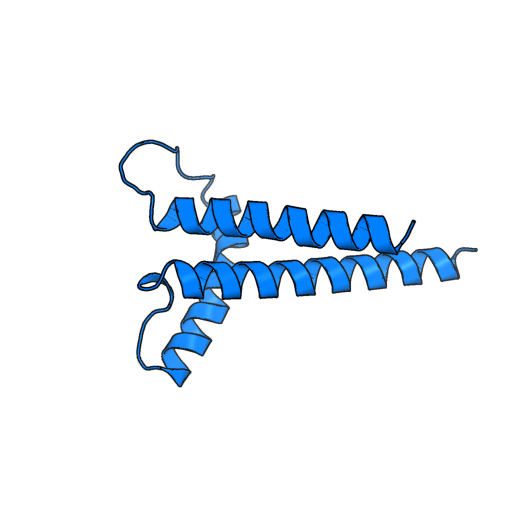.38 90 ALA A O 1
ATOM 715 N N . GLN A 1 91 ? -17.473 -0.865 18.473 1.00 79.75 91 GLN A N 1
ATOM 716 C CA . GLN A 1 91 ? -17.504 -0.120 19.739 1.00 79.75 91 GLN A CA 1
ATOM 717 C C . GLN A 1 91 ? -18.834 0.619 19.935 1.00 79.75 91 GLN A C 1
ATOM 719 O O . GLN A 1 91 ? -19.414 0.571 21.014 1.00 79.75 91 GLN A O 1
ATOM 724 N N . SER A 1 92 ? -19.376 1.221 18.872 1.00 74.19 92 SER A N 1
ATOM 725 C CA . SER A 1 92 ? -20.660 1.933 18.928 1.00 74.19 92 SER A CA 1
ATOM 726 C C . SER A 1 92 ? -21.870 1.045 19.245 1.00 74.19 92 SER A C 1
ATOM 728 O O . SER A 1 92 ? -22.917 1.593 19.555 1.00 74.19 92 SER A O 1
ATOM 730 N N . LYS A 1 93 ? -21.767 -0.285 19.113 1.00 70.62 93 LYS A N 1
ATOM 731 C CA . LYS A 1 93 ? -22.840 -1.230 19.472 1.00 70.62 93 LYS A CA 1
ATOM 732 C C . LYS A 1 93 ? -22.751 -1.741 20.913 1.00 70.62 93 LYS A C 1
ATOM 734 O O . LYS A 1 93 ? -23.672 -2.415 21.360 1.00 70.62 93 LYS A O 1
ATOM 739 N N . LYS A 1 94 ? -21.614 -1.529 21.584 1.00 60.38 94 LYS A N 1
ATOM 740 C CA . LYS A 1 94 ? -21.394 -1.944 22.978 1.00 60.38 94 LYS A CA 1
ATOM 741 C C . LYS A 1 94 ? -21.796 -0.867 23.989 1.00 60.38 94 LYS A C 1
ATOM 743 O O . LYS A 1 94 ? -21.948 -1.203 25.158 1.00 60.38 94 LYS A O 1
ATOM 748 N N . MET A 1 95 ? -21.914 0.385 23.544 1.00 53.34 95 MET A N 1
ATOM 749 C CA . MET A 1 95 ? -22.561 1.477 24.280 1.00 53.34 95 MET A CA 1
ATOM 750 C C . MET A 1 95 ? -24.052 1.490 23.976 1.00 53.34 95 MET A C 1
ATOM 752 O O . MET A 1 95 ? -24.811 1.819 24.908 1.00 53.34 95 MET A O 1
#

Sequence (95 aa):
MKTGLITLLVIGTAVAAFGLTFHFFGQSEIVPAPSKQFGFLALAPLGVIDRIYLLITGEKLYWYPLPMFFCLWATYALVAILITWIYLKAQSKKM

Mean predicted aligned error: 8.0 Å